Protein AF-A0A1D9Q973-F1 (afdb_monomer_lite)

Sequence (120 aa):
MVQRPKQALAMAYFFCQSTVDTINSAISVLFGLTYMLLDEQPFLIRYLQKEYEVPGKQLFKGINAWVALSDILKNILHDKSLKPIILIIDALDECEKNMVKLLRLIVSSLTDSSRQVACL

Secondary structure (DSSP, 8-state):
--PPP--SSEEEEEE--TT-TTTSSHHHHHHHHHHHHHHH-GGGHHHHHHHHTTTGGGGGSHHHHHHHHHHHHHHHHH-TTPPPEEEEEESGGG--SSHHHHHHHHHHH--STTEEEEE-

Radius of gyration: 14.16 Å; chains: 1; bounding box: 38×30×36 Å

pLDDT: mean 81.09, std 12.77, range [33.06, 95.38]

Organism: Sclerotinia sclerotiorum (strain ATCC 18683 / 1980 / Ss-1) (NCBI:txid665079)

Foldseek 3Di:
DDDDPPDQEAEQEDEQDLPDLVCLELLNLLVSSLVSQCVVPVVLCVLVCVLCVPCPPVCCDDPNSVVSSLSSSLVQLPDPPRGQYEYEYEPLVSRDDCSVVSVCSVVVSNPDPSYYYDYD

Structure (mmCIF, N/CA/C/O backbone):
data_AF-A0A1D9Q973-F1
#
_entry.id   AF-A0A1D9Q973-F1
#
loop_
_atom_site.group_PDB
_atom_site.id
_atom_site.type_symbol
_atom_site.label_atom_id
_atom_site.label_alt_id
_atom_site.label_comp_id
_atom_site.label_asym_id
_atom_site.label_entity_id
_atom_site.label_seq_id
_atom_site.pdbx_PDB_ins_code
_atom_site.Cartn_x
_atom_site.Cartn_y
_atom_site.Cartn_z
_atom_site.occupancy
_atom_site.B_iso_or_equiv
_atom_site.auth_seq_id
_atom_site.auth_comp_id
_atom_site.auth_asym_id
_atom_site.auth_atom_id
_atom_site.pdbx_PDB_model_num
ATOM 1 N N . MET A 1 1 ? -23.536 10.352 -9.863 1.00 33.06 1 MET A N 1
ATOM 2 C CA . MET A 1 1 ? -22.795 9.902 -8.665 1.00 33.06 1 MET A CA 1
ATOM 3 C C . MET A 1 1 ? -23.289 8.507 -8.328 1.00 33.06 1 MET A C 1
ATOM 5 O O . MET A 1 1 ? -24.412 8.370 -7.864 1.00 33.06 1 MET A O 1
ATOM 9 N N . VAL A 1 2 ? -22.528 7.473 -8.684 1.00 43.41 2 VAL A N 1
ATOM 10 C CA . VAL A 1 2 ? -22.895 6.086 -8.367 1.00 43.41 2 VAL A CA 1
ATOM 11 C C . VAL A 1 2 ? -22.612 5.879 -6.883 1.00 43.41 2 VAL A C 1
ATOM 13 O O . VAL A 1 2 ? -21.455 5.844 -6.475 1.00 43.41 2 VAL A O 1
ATOM 16 N N . GLN A 1 3 ? -23.658 5.815 -6.063 1.00 42.59 3 GLN A N 1
ATOM 17 C CA . GLN A 1 3 ? -23.520 5.389 -4.675 1.00 42.59 3 GLN A CA 1
ATOM 18 C C . GLN A 1 3 ? -23.306 3.875 -4.676 1.00 42.59 3 GLN A C 1
ATOM 20 O O . GLN A 1 3 ? -24.170 3.129 -5.140 1.00 42.59 3 GLN A O 1
ATOM 25 N N . ARG A 1 4 ? -22.141 3.421 -4.199 1.00 53.56 4 ARG A N 1
ATOM 26 C CA . ARG A 1 4 ? -21.883 1.989 -4.019 1.00 53.56 4 ARG A CA 1
ATOM 27 C C . ARG A 1 4 ? -22.777 1.476 -2.885 1.00 53.56 4 ARG A C 1
ATOM 29 O O . ARG A 1 4 ? -22.837 2.118 -1.831 1.00 53.56 4 ARG A O 1
ATOM 36 N N . PRO A 1 5 ? -23.489 0.354 -3.076 1.00 48.31 5 PRO A N 1
ATOM 37 C CA . PRO A 1 5 ? -24.230 -0.268 -1.993 1.00 48.31 5 PRO A CA 1
ATOM 38 C C . PRO A 1 5 ? -23.261 -0.598 -0.857 1.00 48.31 5 PRO A C 1
ATOM 40 O O . PRO A 1 5 ? -22.119 -0.993 -1.082 1.00 48.31 5 PRO A O 1
ATOM 43 N N . LYS A 1 6 ? -23.727 -0.410 0.375 1.00 48.66 6 LYS A N 1
ATO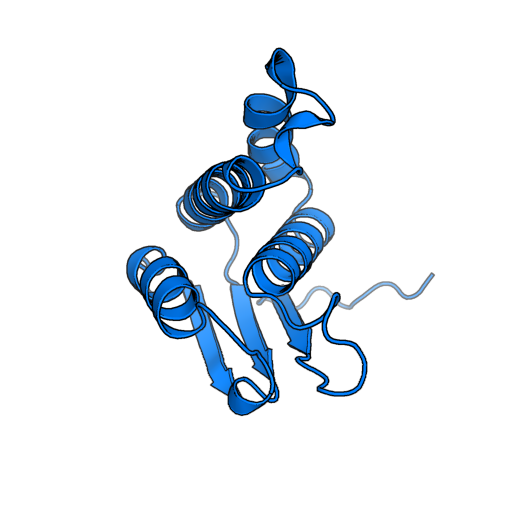M 44 C CA . LYS A 1 6 ? -22.965 -0.620 1.606 1.00 48.66 6 LYS A CA 1
ATOM 45 C C . LYS A 1 6 ? -22.718 -2.125 1.802 1.00 48.66 6 LYS A C 1
ATOM 47 O O . LYS A 1 6 ? -23.439 -2.776 2.550 1.00 48.66 6 LYS A O 1
ATOM 52 N N . GLN A 1 7 ? -21.763 -2.699 1.075 1.00 53.12 7 GLN A N 1
ATOM 53 C CA . GLN A 1 7 ? -21.339 -4.086 1.261 1.00 53.12 7 GLN A CA 1
ATOM 54 C C . GLN A 1 7 ? -20.383 -4.184 2.455 1.00 53.12 7 GLN A C 1
ATOM 56 O O . GLN A 1 7 ? -19.605 -3.275 2.732 1.00 53.12 7 GLN A O 1
ATOM 61 N N . ALA A 1 8 ? -20.480 -5.293 3.191 1.00 67.06 8 ALA A N 1
ATOM 62 C CA . ALA A 1 8 ? -19.781 -5.546 4.453 1.00 67.06 8 ALA A CA 1
ATOM 63 C C . ALA A 1 8 ? -18.248 -5.706 4.323 1.00 67.06 8 ALA A C 1
ATOM 65 O O . ALA A 1 8 ? -17.574 -5.919 5.328 1.00 67.06 8 ALA A O 1
ATOM 66 N N . LEU A 1 9 ? -17.707 -5.597 3.106 1.00 73.31 9 LEU A N 1
ATOM 67 C CA . LEU A 1 9 ? -16.306 -5.825 2.774 1.00 73.31 9 LEU A CA 1
ATOM 68 C C . LEU A 1 9 ? -15.863 -4.802 1.721 1.00 73.31 9 LEU A C 1
ATOM 70 O O . LEU A 1 9 ? -16.434 -4.757 0.632 1.00 73.31 9 LEU A O 1
ATOM 74 N N . ALA A 1 10 ? -14.880 -3.968 2.060 1.00 82.25 10 ALA A N 1
ATOM 75 C CA . ALA A 1 10 ? -14.300 -3.007 1.124 1.00 82.25 10 ALA A CA 1
ATOM 76 C C . ALA A 1 10 ? -13.271 -3.699 0.214 1.00 82.25 10 ALA A C 1
ATOM 78 O O . ALA A 1 10 ? -12.721 -4.745 0.567 1.00 82.25 10 ALA A O 1
ATOM 79 N N . MET A 1 11 ? -12.994 -3.119 -0.953 1.00 86.12 11 MET A N 1
ATOM 80 C CA . MET A 1 11 ? -12.003 -3.654 -1.890 1.00 86.12 11 MET A CA 1
ATOM 81 C C . MET A 1 11 ? -11.084 -2.546 -2.391 1.00 86.12 11 MET A C 1
ATOM 83 O O . MET A 1 11 ? -11.556 -1.507 -2.850 1.00 86.12 11 MET A O 1
ATOM 87 N N . ALA A 1 12 ? -9.779 -2.799 -2.354 1.00 88.31 12 ALA A N 1
ATOM 88 C CA . ALA A 1 12 ? -8.782 -1.984 -3.036 1.00 88.31 12 ALA A CA 1
ATOM 89 C C . ALA A 1 12 ? -8.098 -2.851 -4.090 1.00 88.31 12 ALA A C 1
ATOM 91 O O . ALA A 1 12 ? -7.572 -3.913 -3.768 1.00 88.31 12 ALA A O 1
ATOM 92 N N . TYR A 1 13 ? -8.128 -2.415 -5.345 1.00 87.94 13 TYR A N 1
ATOM 93 C CA . TYR A 1 13 ? -7.616 -3.190 -6.467 1.00 87.94 13 TYR A CA 1
ATOM 94 C C . TYR A 1 13 ? -6.603 -2.390 -7.284 1.00 87.94 13 TYR A C 1
ATOM 96 O O . TYR A 1 13 ? -6.684 -1.162 -7.361 1.00 87.94 13 TYR A O 1
ATOM 104 N N . PHE A 1 14 ? -5.661 -3.093 -7.904 1.00 87.00 14 PHE A N 1
ATOM 105 C CA . PHE A 1 14 ? -4.715 -2.535 -8.861 1.00 87.00 14 PHE A CA 1
ATOM 106 C C . PHE A 1 14 ? -4.505 -3.518 -10.016 1.00 87.00 14 PHE A C 1
ATOM 108 O O . PHE A 1 14 ? -4.350 -4.714 -9.781 1.00 87.00 14 PHE A O 1
ATOM 115 N N . PHE A 1 15 ? -4.484 -2.999 -11.243 1.00 84.75 15 PHE A N 1
ATOM 116 C CA . PHE A 1 15 ? -4.245 -3.772 -12.460 1.00 84.75 15 PHE A CA 1
ATOM 117 C C . PHE A 1 15 ? -2.854 -3.429 -12.990 1.00 84.75 15 PHE A C 1
ATOM 119 O O . PHE A 1 15 ? -2.608 -2.277 -13.359 1.00 84.75 15 PHE A O 1
ATOM 126 N N . CYS A 1 16 ? -1.944 -4.401 -13.001 1.00 79.88 16 CYS A N 1
ATOM 127 C CA . CYS A 1 16 ? -0.671 -4.261 -13.704 1.00 79.88 16 CYS A CA 1
ATOM 128 C C . CYS A 1 16 ? -0.940 -4.368 -15.218 1.00 79.88 16 CYS A C 1
ATOM 130 O O . CYS A 1 16 ? -1.740 -5.197 -15.638 1.00 79.88 16 CYS A O 1
ATOM 132 N N . GLN A 1 17 ? -0.358 -3.485 -16.036 1.00 72.75 17 GLN A N 1
ATOM 133 C CA . GLN A 1 17 ? -0.605 -3.451 -17.486 1.00 72.75 17 GLN A CA 1
ATOM 134 C C . GLN A 1 17 ? 0.670 -3.113 -18.251 1.00 72.75 17 GLN A C 1
ATOM 136 O O . GLN A 1 17 ? 0.991 -1.931 -18.394 1.00 72.75 17 GLN A O 1
ATOM 141 N N . SER A 1 18 ? 1.355 -4.101 -18.830 1.00 63.19 18 SER A N 1
ATOM 142 C CA . SER A 1 18 ? 2.701 -4.017 -19.441 1.00 63.19 18 SER A CA 1
ATOM 143 C C . SER A 1 18 ? 2.915 -2.913 -20.500 1.00 63.19 18 SER A C 1
ATOM 145 O O . SER A 1 18 ? 4.045 -2.658 -20.902 1.00 63.19 18 SER A O 1
ATOM 147 N N . THR A 1 19 ? 1.869 -2.230 -20.964 1.00 59.50 19 THR A N 1
ATOM 148 C CA . THR A 1 19 ? 1.952 -1.194 -22.008 1.00 59.50 19 THR A CA 1
ATOM 149 C C . THR A 1 19 ? 2.641 0.117 -21.601 1.00 59.50 19 THR A C 1
ATOM 151 O O . THR A 1 19 ? 2.993 0.896 -22.487 1.00 59.50 19 THR A O 1
ATOM 154 N N . VAL A 1 20 ? 2.835 0.397 -20.302 1.00 59.81 20 VAL A N 1
ATOM 155 C CA . VAL A 1 20 ? 3.459 1.652 -19.831 1.00 59.81 20 VAL A CA 1
ATOM 156 C C . VAL A 1 20 ? 4.388 1.414 -18.629 1.00 59.81 20 VAL A C 1
ATOM 158 O O . VAL A 1 20 ? 3.953 1.406 -17.478 1.00 59.81 20 VAL A O 1
ATOM 161 N N . ASP A 1 21 ? 5.693 1.302 -18.881 1.00 59.00 21 ASP A N 1
ATOM 162 C CA . ASP A 1 21 ? 6.735 0.975 -17.884 1.00 59.00 21 ASP A CA 1
ATOM 163 C C . ASP A 1 21 ? 6.763 1.889 -16.645 1.00 59.00 21 ASP A C 1
ATOM 165 O O . ASP A 1 21 ? 7.146 1.474 -15.551 1.00 59.00 21 ASP A O 1
ATOM 169 N N . THR A 1 22 ? 6.341 3.150 -16.777 1.00 58.06 22 THR A N 1
ATOM 170 C CA . THR A 1 22 ? 6.273 4.099 -15.650 1.00 58.06 22 THR A CA 1
ATOM 171 C C . THR A 1 22 ? 5.089 3.838 -14.714 1.00 58.06 22 THR A C 1
ATOM 173 O O . THR A 1 22 ? 5.118 4.262 -13.557 1.00 58.06 22 THR A O 1
ATOM 176 N N . ILE A 1 23 ? 4.064 3.124 -15.184 1.00 55.50 23 ILE A N 1
ATOM 177 C CA . ILE A 1 23 ? 2.851 2.776 -14.435 1.00 55.50 23 ILE A CA 1
ATOM 178 C C . ILE A 1 23 ? 2.984 1.384 -13.798 1.00 55.50 23 ILE A C 1
ATOM 180 O O . ILE A 1 23 ? 2.453 1.181 -12.712 1.00 55.50 23 ILE A O 1
ATOM 184 N N . ASN A 1 24 ? 3.786 0.476 -14.356 1.00 59.22 24 ASN A N 1
ATOM 185 C CA . ASN A 1 24 ? 3.960 -0.896 -13.839 1.00 59.22 24 ASN A CA 1
ATOM 186 C C . ASN A 1 24 ? 5.098 -1.043 -12.833 1.00 59.22 24 ASN A C 1
ATOM 188 O O . ASN A 1 24 ? 5.839 -2.025 -12.836 1.00 59.22 24 ASN A O 1
ATOM 192 N N . SER A 1 25 ? 5.275 -0.048 -11.969 1.00 74.44 25 SER A N 1
ATOM 193 C CA . SER A 1 25 ? 6.270 -0.133 -10.909 1.00 74.44 25 SER A CA 1
ATOM 194 C C . SER A 1 25 ? 5.619 -0.573 -9.605 1.00 74.44 25 SER A C 1
ATOM 196 O O . SER A 1 25 ? 4.478 -0.220 -9.303 1.00 74.44 25 SER A O 1
ATOM 198 N N . ALA A 1 26 ? 6.381 -1.258 -8.757 1.00 80.00 26 ALA A N 1
ATOM 199 C CA . ALA A 1 26 ? 5.931 -1.588 -7.410 1.00 80.00 26 ALA A CA 1
ATOM 200 C C . ALA A 1 26 ? 5.503 -0.337 -6.598 1.00 80.00 26 ALA A C 1
ATOM 202 O O . ALA A 1 26 ? 4.646 -0.431 -5.723 1.00 80.00 26 ALA A O 1
ATOM 203 N N . ILE A 1 27 ? 6.057 0.845 -6.910 1.00 84.25 27 ILE A N 1
ATOM 204 C CA . ILE A 1 27 ? 5.637 2.133 -6.328 1.00 84.25 27 ILE A CA 1
ATOM 205 C C . ILE A 1 27 ? 4.219 2.494 -6.778 1.00 84.25 27 ILE A C 1
ATOM 207 O O . ILE A 1 27 ? 3.414 2.920 -5.956 1.00 84.25 27 ILE A O 1
ATOM 211 N N . SER A 1 28 ? 3.904 2.304 -8.058 1.00 84.81 28 SER A N 1
ATOM 212 C CA . SER A 1 28 ? 2.583 2.580 -8.623 1.00 84.81 28 SER A CA 1
ATOM 213 C C . SER A 1 28 ? 1.509 1.687 -8.007 1.00 84.81 28 SER A C 1
ATOM 215 O O . SER A 1 28 ? 0.448 2.192 -7.644 1.00 84.81 28 SER A O 1
ATOM 217 N N . VAL A 1 29 ? 1.814 0.400 -7.791 1.00 86.94 29 VAL A N 1
ATOM 218 C CA . VAL A 1 29 ? 0.908 -0.523 -7.087 1.00 86.94 29 VAL A CA 1
ATOM 219 C C . VAL A 1 29 ? 0.635 -0.030 -5.664 1.00 86.94 29 VAL A C 1
ATOM 221 O O . VAL A 1 29 ? -0.521 0.080 -5.260 1.00 86.94 29 VAL A O 1
ATOM 224 N N . LEU A 1 30 ? 1.683 0.334 -4.909 1.00 88.94 30 LEU A N 1
ATOM 225 C CA . LEU A 1 30 ? 1.521 0.881 -3.556 1.00 88.94 30 LEU A CA 1
ATOM 226 C C . LEU A 1 30 ? 0.669 2.144 -3.548 1.00 88.94 30 LEU A C 1
ATOM 228 O O . LEU A 1 30 ? -0.208 2.290 -2.695 1.00 88.94 30 LEU A O 1
ATOM 232 N N . PHE A 1 31 ? 0.919 3.046 -4.492 1.00 88.94 31 PHE A N 1
ATOM 233 C CA . PHE A 1 31 ? 0.167 4.283 -4.618 1.00 88.94 31 PHE A CA 1
ATOM 234 C C . PHE A 1 31 ? -1.306 4.022 -4.912 1.00 88.94 31 PHE A C 1
ATOM 236 O O . PHE A 1 31 ? -2.163 4.585 -4.234 1.00 88.94 31 PHE A O 1
ATOM 243 N N . GLY A 1 32 ? -1.595 3.157 -5.885 1.00 89.88 32 GLY A N 1
ATOM 244 C CA . GLY A 1 32 ? -2.957 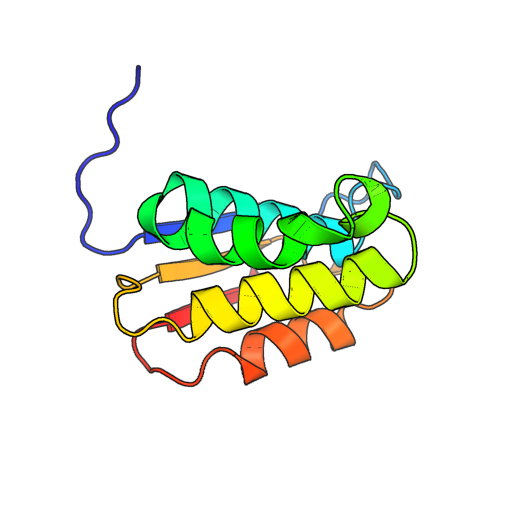2.818 -6.278 1.00 89.88 32 GLY A CA 1
ATOM 245 C C . GLY A 1 32 ? -3.730 2.155 -5.143 1.00 89.88 32 GLY A C 1
ATOM 246 O O . GLY A 1 32 ? -4.816 2.613 -4.798 1.00 89.88 32 GLY A O 1
ATOM 247 N N . LEU A 1 33 ? -3.140 1.154 -4.482 1.00 91.19 33 LEU A N 1
ATOM 248 C CA . LEU A 1 33 ? -3.767 0.501 -3.329 1.00 91.19 33 LEU A CA 1
ATOM 249 C C . LEU A 1 33 ? -3.992 1.479 -2.171 1.00 91.19 33 LEU A C 1
ATOM 251 O O . LEU A 1 33 ? -5.075 1.499 -1.588 1.00 91.19 33 LEU A O 1
ATOM 255 N N . THR A 1 34 ? -3.002 2.321 -1.859 1.00 92.19 34 THR A N 1
ATOM 256 C CA . THR A 1 34 ? -3.124 3.338 -0.801 1.00 92.19 34 THR A CA 1
ATOM 257 C C . THR A 1 34 ? -4.227 4.334 -1.130 1.00 92.19 34 THR A C 1
ATOM 259 O O . THR A 1 34 ? -5.061 4.625 -0.280 1.00 92.19 34 THR A O 1
ATOM 262 N N . TYR A 1 35 ? -4.270 4.837 -2.362 1.00 92.31 35 TYR A N 1
ATOM 263 C CA . TYR A 1 35 ? -5.307 5.761 -2.804 1.00 92.31 35 TYR A CA 1
ATOM 264 C C . TYR A 1 35 ? -6.706 5.149 -2.663 1.00 92.31 35 TYR A C 1
ATOM 266 O O . TYR A 1 35 ? -7.578 5.763 -2.054 1.00 92.31 35 TYR A O 1
ATOM 274 N N . MET A 1 36 ? -6.894 3.915 -3.138 1.00 91.50 36 MET A N 1
ATOM 275 C CA . MET A 1 36 ? -8.172 3.204 -3.036 1.00 91.50 36 MET A CA 1
ATOM 276 C C . MET A 1 36 ? -8.587 2.965 -1.577 1.00 91.50 36 MET A C 1
ATOM 278 O O . MET A 1 36 ? -9.751 3.140 -1.231 1.00 91.50 36 MET A O 1
ATOM 282 N N . LEU A 1 37 ? -7.638 2.626 -0.697 1.00 91.44 37 LEU A N 1
ATOM 283 C CA . LEU A 1 37 ? -7.886 2.494 0.744 1.00 91.44 37 LEU A CA 1
ATOM 284 C C . LEU A 1 37 ? -8.384 3.801 1.370 1.00 91.44 37 LEU A C 1
ATOM 286 O O . LEU A 1 37 ? -9.299 3.786 2.194 1.00 91.44 37 LEU A O 1
ATOM 290 N N . LEU A 1 38 ? -7.776 4.924 0.991 1.00 92.06 38 LEU A N 1
ATOM 291 C CA . LEU A 1 38 ? -8.157 6.242 1.489 1.00 92.06 38 LEU A CA 1
ATOM 292 C C . LEU A 1 38 ? -9.519 6.692 0.947 1.00 92.06 38 LEU A C 1
ATOM 294 O O . LEU A 1 38 ? -10.265 7.331 1.685 1.00 92.06 38 LEU A O 1
ATOM 298 N N . ASP A 1 39 ? -9.851 6.348 -0.297 1.00 91.50 39 ASP A N 1
ATOM 299 C CA . ASP A 1 39 ? -11.160 6.641 -0.895 1.00 91.50 39 ASP A CA 1
ATOM 300 C C . ASP A 1 39 ? -12.283 5.851 -0.199 1.00 91.50 39 ASP A C 1
ATOM 302 O O . ASP A 1 39 ? -13.303 6.416 0.199 1.00 91.50 39 ASP A O 1
ATOM 306 N N . GLU A 1 40 ? -12.058 4.558 0.057 1.00 88.94 40 GLU A N 1
ATOM 307 C CA . GLU A 1 40 ? -13.017 3.691 0.754 1.00 88.94 40 GLU A CA 1
ATOM 308 C C . GLU A 1 40 ? -13.163 4.038 2.248 1.00 88.94 40 GLU A C 1
ATOM 310 O O . GLU A 1 40 ? -14.242 3.899 2.836 1.00 88.94 40 GLU A O 1
ATOM 315 N N . GLN A 1 41 ? -12.082 4.479 2.901 1.00 91.12 41 GLN A N 1
ATOM 316 C CA . GLN A 1 41 ? -12.052 4.762 4.340 1.00 91.12 41 GLN A CA 1
ATOM 317 C C . GLN A 1 41 ? -11.305 6.080 4.654 1.00 91.12 41 GLN A C 1
ATOM 319 O O . GLN A 1 41 ? -10.192 6.062 5.187 1.00 91.12 41 GLN A O 1
ATOM 324 N N . PRO A 1 42 ? -11.941 7.253 4.431 1.00 92.94 42 PRO A N 1
ATOM 325 C CA . PRO A 1 42 ? -11.280 8.567 4.482 1.00 92.94 42 PRO A CA 1
ATOM 326 C C . PRO A 1 42 ? -10.615 8.945 5.809 1.00 92.94 42 PRO A C 1
ATOM 328 O O . PRO A 1 42 ? -9.683 9.746 5.828 1.00 92.94 42 PRO A O 1
ATOM 331 N N . PHE A 1 43 ? -11.045 8.368 6.936 1.00 93.56 43 PHE A N 1
ATOM 332 C CA . PHE A 1 43 ? -10.434 8.635 8.246 1.00 93.56 43 PHE A CA 1
ATOM 333 C C . PHE A 1 43 ? -8.960 8.191 8.324 1.00 93.56 43 PHE A C 1
ATOM 335 O O . PHE A 1 43 ? -8.212 8.666 9.181 1.00 93.56 43 PHE A O 1
ATOM 342 N N . LEU A 1 44 ? -8.530 7.309 7.418 1.00 94.88 44 LEU A N 1
ATOM 343 C CA . LEU A 1 44 ? -7.155 6.827 7.301 1.00 94.88 44 LEU A CA 1
ATOM 344 C C . LEU A 1 44 ? -6.203 7.874 6.699 1.00 94.88 44 LEU A C 1
ATOM 346 O O . LEU A 1 44 ? -4.987 7.712 6.798 1.00 94.88 44 LEU A O 1
ATOM 350 N N . ILE A 1 45 ? -6.713 8.979 6.134 1.00 95.19 45 ILE A N 1
ATOM 351 C CA . ILE A 1 45 ? -5.885 10.028 5.510 1.00 95.19 45 ILE A CA 1
ATOM 352 C C . ILE A 1 45 ? -4.857 10.633 6.474 1.00 95.19 45 ILE A C 1
ATOM 354 O O . ILE A 1 45 ? -3.811 11.118 6.046 1.00 95.19 45 ILE A O 1
ATOM 358 N N . ARG A 1 46 ? -5.103 10.530 7.785 1.00 95.38 46 ARG A N 1
ATOM 359 C CA . ARG A 1 46 ? -4.163 10.928 8.840 1.00 95.38 46 ARG A CA 1
ATOM 360 C C . ARG A 1 46 ? -2.780 10.279 8.701 1.00 95.38 46 ARG A C 1
ATOM 362 O O . ARG A 1 46 ? -1.785 10.914 9.032 1.00 95.38 46 ARG A O 1
ATOM 369 N N . TYR A 1 47 ? -2.703 9.044 8.194 1.00 94.88 47 TYR A N 1
ATOM 370 C CA . TYR A 1 47 ? -1.427 8.350 7.983 1.00 94.88 47 TYR A CA 1
ATOM 371 C C . TYR A 1 47 ? -0.625 8.979 6.847 1.00 94.88 47 TYR A C 1
ATOM 373 O O . TYR A 1 47 ? 0.574 9.192 6.983 1.00 94.88 47 TYR A O 1
ATOM 381 N N . LEU A 1 48 ? -1.304 9.342 5.758 1.00 92.94 48 LEU A N 1
ATOM 382 C CA . LEU A 1 48 ? -0.706 10.066 4.641 1.00 92.94 48 LEU A CA 1
ATOM 383 C C . LEU A 1 48 ? -0.260 11.471 5.068 1.00 92.94 48 LEU A C 1
ATOM 385 O O . LEU A 1 48 ? 0.852 11.883 4.757 1.00 92.94 48 LEU A O 1
ATOM 389 N N . GLN A 1 49 ? -1.114 12.198 5.792 1.00 92.88 49 GLN A N 1
ATOM 390 C CA . GLN A 1 49 ? -0.824 13.562 6.245 1.00 92.88 49 GLN A CA 1
ATOM 391 C C . GLN A 1 49 ? 0.407 13.621 7.150 1.00 92.88 49 GLN A C 1
ATOM 393 O O . GLN A 1 49 ? 1.255 14.487 6.952 1.00 92.88 49 GLN A O 1
ATOM 398 N N . LYS A 1 50 ? 0.528 12.675 8.088 1.00 92.25 50 LYS A N 1
ATOM 399 C CA . LYS A 1 50 ? 1.674 12.579 8.997 1.00 92.25 50 LYS A CA 1
ATOM 400 C C . LYS A 1 50 ? 2.998 12.434 8.241 1.00 92.25 50 LYS A C 1
ATOM 402 O O . LYS A 1 50 ? 3.953 13.139 8.537 1.00 92.25 50 LYS A O 1
ATOM 407 N N . GLU A 1 51 ? 3.049 11.544 7.253 1.00 89.44 51 GLU A N 1
ATOM 408 C CA . GLU A 1 51 ? 4.271 11.324 6.467 1.00 89.44 51 GLU A CA 1
ATOM 409 C C . GLU A 1 51 ? 4.541 12.472 5.476 1.00 89.44 51 GLU A C 1
ATOM 411 O O . GLU A 1 51 ? 5.683 12.718 5.095 1.00 89.44 51 GLU A O 1
ATOM 416 N N . TYR A 1 52 ? 3.505 13.213 5.069 1.00 90.31 52 TYR A N 1
ATOM 417 C CA . TYR A 1 52 ? 3.609 14.336 4.131 1.00 90.31 52 TYR A CA 1
ATOM 418 C C . TYR A 1 52 ? 4.015 15.667 4.784 1.00 90.31 52 TYR A C 1
ATOM 420 O O . TYR A 1 52 ? 4.512 16.548 4.082 1.00 90.31 52 TYR A O 1
ATOM 428 N N . GLU A 1 53 ? 3.836 15.824 6.098 1.00 89.00 53 GLU A N 1
ATOM 429 C CA . GLU A 1 53 ? 3.984 17.098 6.819 1.00 89.00 53 GLU A CA 1
ATOM 430 C C . GLU A 1 53 ? 5.349 17.774 6.609 1.00 89.00 53 GLU A C 1
ATOM 432 O O . GLU A 1 53 ? 5.410 18.958 6.279 1.00 89.00 53 GLU A O 1
ATOM 437 N N . VAL A 1 54 ? 6.444 17.020 6.746 1.00 86.38 54 VAL A N 1
ATOM 438 C CA . VAL A 1 54 ? 7.816 17.548 6.618 1.00 86.38 54 VAL A CA 1
ATOM 439 C C . VAL A 1 54 ? 8.331 17.501 5.171 1.00 86.38 54 VAL A C 1
ATOM 441 O O . VAL A 1 54 ? 8.828 18.516 4.680 1.00 86.38 54 VAL A O 1
ATOM 444 N N . PRO A 1 55 ? 8.242 16.370 4.442 1.00 85.00 55 PRO A N 1
ATOM 445 C CA . PRO A 1 55 ? 8.877 16.245 3.126 1.00 85.00 55 PRO A CA 1
ATOM 446 C C . PRO A 1 55 ? 8.034 16.849 1.991 1.00 85.00 55 PRO A C 1
ATOM 448 O O . PRO A 1 55 ? 8.547 17.108 0.895 1.00 85.00 55 PRO A O 1
ATOM 451 N N . GLY A 1 56 ? 6.731 17.046 2.215 1.00 88.19 56 GLY A N 1
ATOM 452 C CA . GLY A 1 56 ? 5.785 17.517 1.211 1.00 88.19 56 GLY A CA 1
ATOM 453 C C . GLY A 1 56 ? 5.851 16.698 -0.079 1.00 88.19 56 GLY A C 1
ATOM 454 O O . GLY A 1 56 ? 5.953 15.472 -0.075 1.00 88.19 56 GLY A O 1
ATOM 455 N N . LYS A 1 57 ? 5.868 17.381 -1.229 1.00 84.06 57 LYS A N 1
ATOM 456 C CA . LYS A 1 57 ? 5.921 16.730 -2.554 1.00 84.06 57 LYS A CA 1
ATOM 457 C C . LYS A 1 57 ? 7.171 15.870 -2.781 1.00 84.06 57 LYS A C 1
ATOM 459 O O . LYS A 1 57 ? 7.172 15.054 -3.699 1.00 84.06 57 LYS A O 1
ATOM 464 N N . GLN A 1 58 ? 8.239 16.061 -2.004 1.00 84.50 58 GLN A N 1
ATOM 465 C CA . GLN A 1 58 ? 9.458 15.252 -2.124 1.00 84.50 58 GLN A CA 1
ATOM 466 C C . GLN A 1 58 ? 9.252 13.832 -1.583 1.00 84.50 58 GLN A C 1
ATOM 468 O O . GLN A 1 58 ? 10.018 12.942 -1.947 1.00 84.50 58 GLN A O 1
ATOM 473 N N . LEU A 1 59 ? 8.204 13.610 -0.775 1.00 83.88 59 LEU A N 1
ATOM 474 C CA . LEU A 1 59 ? 7.854 12.302 -0.224 1.00 83.88 59 LEU A CA 1
ATOM 475 C C . LEU A 1 59 ? 7.697 11.242 -1.319 1.00 83.88 59 LEU A C 1
ATOM 477 O O . LEU A 1 59 ? 8.102 10.101 -1.147 1.00 83.88 59 LEU A O 1
ATOM 481 N N . PHE A 1 60 ? 7.159 11.642 -2.470 1.00 80.62 60 PHE A N 1
ATOM 482 C CA . PHE A 1 60 ? 6.807 10.744 -3.568 1.00 80.62 60 PHE A CA 1
ATOM 483 C C . PHE A 1 60 ? 7.834 10.724 -4.700 1.00 80.62 60 PHE A C 1
ATOM 485 O O . PHE A 1 60 ? 7.504 10.353 -5.825 1.00 80.62 60 PHE A O 1
ATOM 492 N N . LYS A 1 61 ? 9.083 11.123 -4.431 1.00 81.31 61 LYS A N 1
ATOM 493 C CA . LYS A 1 61 ? 10.147 11.133 -5.442 1.00 81.31 61 LYS A CA 1
ATOM 494 C C . LYS A 1 61 ? 11.274 10.159 -5.114 1.00 81.31 61 LYS A C 1
ATOM 496 O O . LYS A 1 61 ? 11.787 10.121 -3.997 1.00 81.31 61 LYS A O 1
ATOM 501 N N . GLY A 1 62 ? 11.716 9.431 -6.139 1.00 76.94 62 GLY A N 1
ATOM 502 C CA . GLY A 1 62 ? 12.903 8.577 -6.085 1.00 76.94 62 GLY A CA 1
ATOM 503 C C . GLY A 1 62 ? 12.808 7.465 -5.037 1.00 76.94 62 GLY A C 1
ATOM 504 O O . GLY A 1 62 ? 11.748 6.892 -4.809 1.00 76.94 62 GLY A O 1
ATOM 505 N N . ILE A 1 63 ? 13.936 7.162 -4.390 1.00 73.12 63 ILE A N 1
ATOM 506 C CA . ILE A 1 63 ? 14.062 6.070 -3.406 1.00 73.12 63 ILE A CA 1
ATOM 507 C C . ILE A 1 63 ? 13.158 6.298 -2.181 1.00 73.12 63 ILE A C 1
ATOM 509 O O . ILE A 1 63 ? 12.627 5.339 -1.618 1.00 73.12 63 ILE A O 1
ATOM 513 N N . ASN A 1 64 ? 12.930 7.561 -1.813 1.00 79.44 64 ASN A N 1
ATOM 514 C CA . ASN A 1 64 ? 12.105 7.932 -0.662 1.00 79.44 64 ASN A CA 1
ATOM 515 C C . ASN A 1 64 ? 10.630 7.564 -0.863 1.00 79.44 64 ASN A C 1
ATOM 517 O O . ASN A 1 64 ? 9.962 7.213 0.106 1.00 79.44 64 ASN A O 1
ATOM 521 N N . ALA A 1 65 ? 10.154 7.555 -2.115 1.00 86.06 65 ALA A N 1
ATOM 522 C CA . ALA A 1 65 ? 8.776 7.199 -2.446 1.00 86.06 65 ALA A CA 1
ATOM 523 C C . ALA A 1 65 ? 8.426 5.783 -1.992 1.00 86.06 65 ALA A C 1
ATOM 525 O O . ALA A 1 6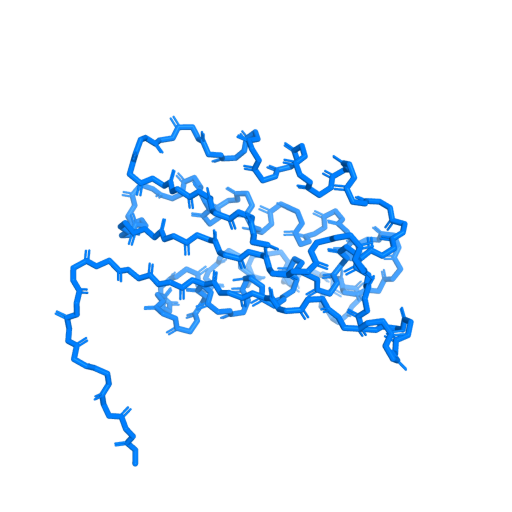5 ? 7.371 5.567 -1.401 1.00 86.06 65 ALA A O 1
ATOM 526 N N . TRP A 1 66 ? 9.330 4.823 -2.220 1.00 86.81 66 TRP A N 1
ATOM 527 C CA . TRP A 1 66 ? 9.110 3.447 -1.786 1.00 86.81 66 TRP A CA 1
ATOM 528 C C . TRP A 1 66 ? 8.943 3.363 -0.271 1.00 86.81 66 TRP A C 1
ATOM 530 O O . TRP A 1 66 ? 7.997 2.741 0.202 1.00 86.81 66 TRP A O 1
ATOM 540 N N . VAL A 1 67 ? 9.875 3.957 0.481 1.00 87.94 67 VAL A N 1
ATOM 541 C CA . VAL A 1 67 ? 9.894 3.872 1.948 1.00 87.94 67 VAL A CA 1
ATOM 542 C C . VAL A 1 67 ? 8.635 4.513 2.520 1.00 87.94 67 VAL A C 1
ATOM 544 O O . VAL A 1 67 ? 7.883 3.844 3.221 1.00 87.94 67 VAL A O 1
ATOM 547 N N . ALA A 1 68 ? 8.342 5.748 2.112 1.00 90.25 68 ALA A N 1
ATOM 548 C CA . ALA A 1 68 ? 7.177 6.480 2.581 1.00 90.25 68 ALA A CA 1
ATOM 549 C C . ALA A 1 68 ? 5.861 5.746 2.295 1.00 90.25 68 ALA A C 1
ATOM 551 O O . ALA A 1 68 ? 5.051 5.551 3.194 1.00 90.25 68 ALA A O 1
ATOM 552 N N . LEU A 1 69 ? 5.644 5.289 1.057 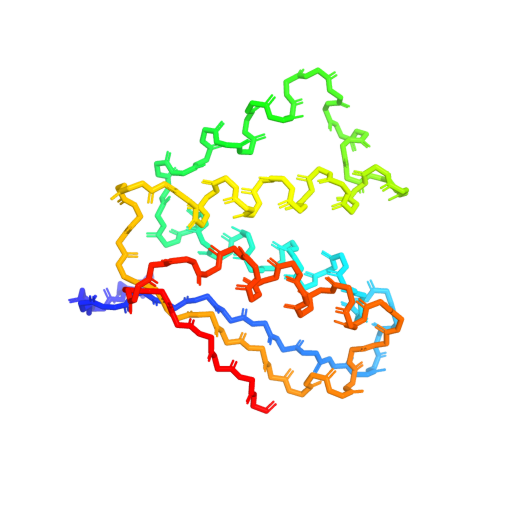1.00 91.12 69 LEU A N 1
ATOM 553 C CA . LEU A 1 69 ? 4.415 4.570 0.705 1.00 91.12 69 LEU A CA 1
ATOM 554 C C . LEU A 1 69 ? 4.310 3.222 1.414 1.00 91.12 69 LEU A C 1
ATOM 556 O O . LEU A 1 69 ? 3.210 2.819 1.786 1.00 91.12 69 LEU A O 1
ATOM 560 N N . SER A 1 70 ? 5.440 2.539 1.620 1.00 90.88 70 SER A N 1
ATOM 561 C CA . SER A 1 70 ? 5.468 1.289 2.379 1.00 90.88 70 SER A CA 1
ATOM 562 C C . SER A 1 70 ? 5.012 1.515 3.815 1.00 90.88 70 SER A C 1
ATOM 564 O O . SER A 1 70 ? 4.182 0.758 4.314 1.00 90.88 70 SER A O 1
ATOM 566 N N . ASP A 1 71 ? 5.514 2.568 4.460 1.00 91.75 71 ASP A N 1
ATOM 567 C CA . ASP A 1 71 ? 5.170 2.902 5.840 1.00 91.75 71 ASP A CA 1
ATOM 568 C C . ASP A 1 71 ? 3.720 3.382 5.959 1.00 91.75 71 ASP A C 1
ATOM 570 O O . ASP A 1 71 ? 3.004 2.940 6.859 1.00 91.75 71 ASP A O 1
ATOM 574 N N . ILE A 1 72 ? 3.238 4.205 5.020 1.00 93.25 72 ILE A N 1
ATOM 575 C CA . ILE A 1 72 ? 1.831 4.632 4.966 1.00 93.25 72 ILE A CA 1
ATOM 576 C C . ILE A 1 72 ? 0.914 3.416 4.829 1.00 93.25 72 ILE A C 1
ATOM 578 O O . ILE A 1 72 ? 0.017 3.237 5.655 1.00 93.25 72 ILE A O 1
ATOM 582 N N . LEU A 1 73 ? 1.144 2.569 3.819 1.00 92.69 73 LEU A N 1
ATOM 583 C CA . LEU A 1 73 ? 0.312 1.394 3.576 1.00 92.69 73 LEU A CA 1
ATOM 584 C C . LEU A 1 73 ? 0.344 0.454 4.781 1.00 92.69 73 LEU A C 1
ATOM 586 O O . LEU A 1 73 ? -0.703 0.004 5.237 1.00 92.69 73 LEU A O 1
ATOM 590 N N . LYS A 1 74 ? 1.529 0.196 5.341 1.00 92.62 74 LYS A N 1
ATOM 591 C CA . LYS A 1 74 ? 1.684 -0.647 6.527 1.00 92.62 74 LYS A CA 1
ATOM 592 C C . LYS A 1 74 ? 0.929 -0.076 7.724 1.00 92.62 74 LYS A C 1
ATOM 594 O O . LYS A 1 74 ? 0.265 -0.834 8.422 1.00 92.62 74 LYS A O 1
ATOM 599 N N . ASN A 1 75 ? 1.006 1.227 7.974 1.00 93.44 75 ASN A N 1
ATOM 600 C CA . ASN A 1 75 ? 0.304 1.855 9.091 1.00 93.44 75 ASN A CA 1
ATOM 601 C C . ASN A 1 75 ? -1.218 1.811 8.907 1.00 93.44 75 ASN A C 1
ATOM 603 O O . ASN A 1 75 ? -1.929 1.507 9.863 1.00 93.44 75 ASN A O 1
ATOM 607 N N . ILE A 1 76 ? -1.705 2.028 7.681 1.00 92.62 76 ILE A N 1
ATOM 608 C CA . ILE A 1 76 ? -3.119 1.847 7.329 1.00 92.62 76 ILE A CA 1
ATOM 609 C C . ILE A 1 76 ? -3.547 0.403 7.595 1.00 92.6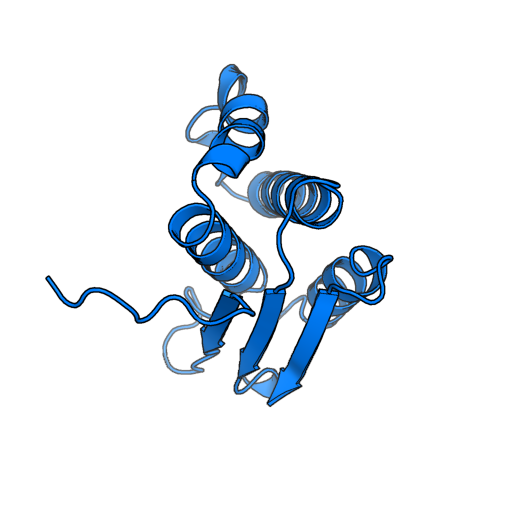2 76 ILE A C 1
ATOM 611 O O . ILE A 1 76 ? -4.515 0.163 8.313 1.00 92.62 76 ILE A O 1
ATOM 615 N N . LEU A 1 77 ? -2.792 -0.558 7.062 1.00 90.50 77 LEU A N 1
ATOM 616 C CA . LEU A 1 77 ? -3.062 -1.980 7.219 1.00 90.50 77 LEU A CA 1
ATOM 617 C C . LEU A 1 77 ? -2.875 -2.477 8.646 1.00 90.50 77 LEU A C 1
ATOM 619 O O . LEU A 1 77 ? -3.246 -3.607 8.881 1.00 90.50 77 LEU A O 1
ATOM 623 N N . HIS A 1 78 ? -2.338 -1.703 9.590 1.00 90.69 78 HIS A N 1
ATOM 624 C CA . HIS A 1 78 ? -2.297 -2.064 11.013 1.00 90.69 78 HIS A CA 1
ATOM 625 C C . HIS A 1 78 ? -3.316 -1.290 11.860 1.00 90.69 78 HIS A C 1
ATOM 627 O O . HIS A 1 78 ? -3.448 -1.578 13.054 1.00 90.69 78 HIS A O 1
ATOM 633 N N . ASP A 1 79 ? -4.062 -0.345 11.280 1.00 91.31 79 ASP A N 1
ATOM 634 C CA . ASP A 1 79 ? -5.105 0.383 11.997 1.00 91.31 79 ASP A CA 1
ATOM 635 C C . ASP A 1 79 ? -6.197 -0.598 12.459 1.00 91.31 79 ASP A C 1
ATOM 637 O O . ASP A 1 79 ? -6.775 -1.346 11.668 1.00 91.31 79 ASP A O 1
ATOM 641 N N . LYS A 1 80 ? -6.473 -0.613 13.766 1.00 89.25 80 LYS A N 1
ATOM 642 C CA . LYS A 1 80 ? -7.501 -1.472 14.378 1.00 89.25 80 LYS A CA 1
ATOM 643 C C . LYS A 1 80 ? -8.919 -1.061 13.982 1.00 89.25 80 LYS A C 1
ATOM 645 O O . LYS A 1 80 ? -9.836 -1.867 14.076 1.00 89.25 80 LYS A O 1
ATOM 650 N N . SER A 1 81 ? -9.095 0.189 13.565 1.00 89.56 81 SER A N 1
ATOM 651 C CA . SER A 1 81 ? -10.356 0.729 13.067 1.00 89.56 81 SER A CA 1
ATOM 652 C C . SER A 1 81 ? -10.548 0.475 11.571 1.00 89.56 81 SER A C 1
ATOM 654 O O . SER A 1 81 ? -11.614 0.805 11.047 1.00 89.56 81 SER A O 1
ATOM 656 N N . LEU A 1 82 ? -9.545 -0.088 10.879 1.00 88.81 82 LEU A N 1
ATOM 657 C CA . LEU A 1 82 ? -9.672 -0.488 9.481 1.00 88.81 82 LEU A CA 1
ATOM 658 C C . LEU A 1 82 ? -10.766 -1.550 9.366 1.00 88.81 82 LEU A C 1
ATOM 660 O O . LEU A 1 82 ? -10.651 -2.646 9.917 1.00 88.81 82 LEU A O 1
ATOM 664 N N . LYS A 1 83 ? -11.826 -1.230 8.627 1.00 88.81 83 LYS A N 1
ATOM 665 C CA . LYS A 1 83 ? -12.876 -2.205 8.323 1.00 88.81 83 LYS A CA 1
ATOM 666 C C . LYS A 1 83 ? -12.332 -3.301 7.405 1.00 88.81 83 LYS A C 1
ATOM 668 O O . LYS A 1 83 ? -11.416 -3.008 6.631 1.00 88.81 83 LYS A O 1
ATOM 673 N N . PRO A 1 84 ? -12.915 -4.515 7.445 1.00 87.44 84 PRO A N 1
ATOM 674 C CA . PRO A 1 84 ? -12.504 -5.622 6.591 1.00 87.44 84 PRO A CA 1
ATOM 675 C C . PRO A 1 84 ? -12.325 -5.191 5.135 1.00 87.44 84 PRO A C 1
ATOM 677 O O . PRO A 1 84 ? -13.191 -4.514 4.565 1.00 87.44 84 PRO A O 1
ATOM 680 N N . ILE A 1 85 ? -11.194 -5.583 4.552 1.00 87.12 85 ILE A N 1
ATOM 681 C CA . ILE A 1 85 ? -10.821 -5.220 3.189 1.00 87.12 85 ILE A CA 1
ATOM 682 C C . ILE A 1 85 ? -10.116 -6.372 2.481 1.00 87.12 85 ILE A C 1
ATOM 684 O O . ILE A 1 85 ? -9.319 -7.099 3.084 1.00 87.12 85 ILE A O 1
ATOM 688 N N . ILE A 1 86 ? -10.407 -6.507 1.189 1.00 88.25 86 ILE A N 1
ATOM 689 C CA . ILE A 1 86 ? -9.638 -7.332 0.261 1.00 88.25 86 ILE A CA 1
ATOM 690 C C . ILE A 1 86 ? -8.744 -6.416 -0.574 1.00 88.25 86 ILE A C 1
ATOM 692 O O . ILE A 1 86 ? -9.221 -5.453 -1.180 1.00 88.25 86 ILE A O 1
ATOM 696 N N . LEU A 1 87 ? -7.454 -6.736 -0.620 1.00 89.50 87 LEU A N 1
ATOM 697 C CA . LEU A 1 87 ? -6.530 -6.171 -1.595 1.00 89.50 87 LEU A CA 1
ATOM 698 C C . LEU A 1 87 ? -6.450 -7.112 -2.802 1.00 89.50 87 LEU A C 1
ATOM 700 O O . LEU A 1 87 ? -6.182 -8.301 -2.630 1.00 89.50 87 LEU A O 1
ATOM 704 N N . ILE A 1 88 ? -6.675 -6.588 -4.003 1.00 88.81 88 ILE A N 1
ATOM 705 C CA . ILE A 1 88 ? -6.616 -7.347 -5.256 1.00 88.81 88 ILE A CA 1
ATOM 706 C C . ILE A 1 88 ? -5.493 -6.779 -6.121 1.00 88.81 88 ILE A C 1
ATOM 708 O O . ILE A 1 88 ? -5.455 -5.576 -6.375 1.00 88.81 88 ILE A O 1
ATOM 712 N N . ILE A 1 89 ? -4.576 -7.631 -6.568 1.00 87.94 89 ILE A N 1
ATOM 713 C CA . ILE A 1 89 ? -3.558 -7.256 -7.555 1.00 87.94 89 ILE A CA 1
ATOM 714 C C . ILE A 1 89 ? -3.686 -8.219 -8.726 1.00 87.94 89 ILE A C 1
ATOM 716 O O . ILE A 1 89 ? -3.483 -9.417 -8.548 1.00 87.94 89 ILE A O 1
ATOM 720 N N . ASP A 1 90 ? -4.060 -7.690 -9.881 1.00 84.88 90 ASP A N 1
ATOM 721 C CA . ASP A 1 90 ? -4.311 -8.455 -11.103 1.00 84.88 90 ASP A CA 1
ATOM 722 C C . ASP A 1 90 ? -3.138 -8.322 -12.079 1.00 84.88 90 ASP A C 1
ATOM 724 O O . ASP A 1 90 ? -2.490 -7.262 -12.117 1.00 84.88 90 ASP A O 1
ATOM 728 N N . ALA A 1 91 ? -2.878 -9.395 -12.835 1.00 83.19 91 ALA A N 1
ATOM 729 C CA . ALA A 1 91 ? -1.785 -9.501 -13.805 1.00 83.19 91 ALA A CA 1
ATOM 730 C C . ALA A 1 91 ? -0.423 -9.201 -13.163 1.00 83.19 91 ALA A C 1
ATOM 732 O O . ALA A 1 91 ? 0.416 -8.471 -13.693 1.00 83.19 91 ALA A O 1
ATOM 733 N N . LEU A 1 92 ? -0.219 -9.720 -11.947 1.00 78.81 92 LEU A N 1
ATOM 734 C CA . LEU A 1 92 ? 0.950 -9.409 -11.126 1.00 78.81 92 L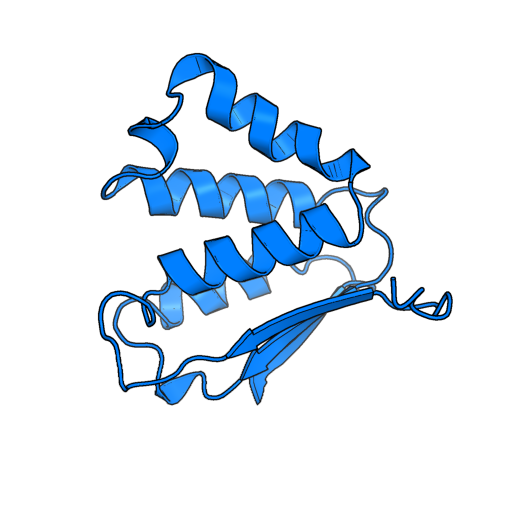EU A CA 1
ATOM 735 C C . LEU A 1 92 ? 2.276 -9.692 -11.854 1.00 78.81 92 LEU A C 1
ATOM 737 O O . LEU A 1 92 ? 3.256 -8.994 -11.604 1.00 78.81 92 LEU A O 1
ATOM 741 N N . ASP A 1 93 ? 2.309 -10.680 -12.747 1.00 75.62 93 ASP A N 1
ATOM 742 C CA . ASP A 1 93 ? 3.445 -11.029 -13.603 1.00 75.62 93 ASP A CA 1
ATOM 743 C C . ASP A 1 93 ? 3.838 -9.928 -14.604 1.00 75.62 93 ASP A C 1
ATOM 745 O O . ASP A 1 93 ? 5.008 -9.851 -14.982 1.00 75.62 93 ASP A O 1
ATOM 749 N N . GLU A 1 94 ? 2.919 -9.023 -14.948 1.00 77.81 94 GLU A N 1
ATOM 750 C CA . GLU A 1 94 ? 3.185 -7.825 -15.758 1.00 77.81 94 GLU A CA 1
ATOM 751 C C . GLU A 1 94 ? 3.779 -6.656 -14.947 1.00 77.81 94 GLU A C 1
ATOM 753 O O . GLU A 1 94 ? 4.242 -5.664 -15.517 1.00 77.81 94 GLU A O 1
ATOM 758 N N . CYS A 1 95 ? 3.794 -6.738 -13.610 1.00 73.25 95 CYS A N 1
ATOM 759 C CA . CYS A 1 95 ? 4.468 -5.752 -12.769 1.00 73.25 95 CYS A CA 1
ATOM 760 C C . CYS A 1 95 ? 5.970 -6.064 -12.672 1.00 73.25 95 CYS A C 1
ATOM 762 O O . CYS A 1 95 ? 6.412 -6.946 -11.930 1.00 73.25 95 CYS A O 1
ATOM 764 N N . GLU A 1 96 ? 6.779 -5.299 -13.407 1.00 70.00 96 GLU A N 1
ATOM 765 C CA . GLU A 1 96 ? 8.236 -5.425 -13.413 1.00 70.00 96 GLU A CA 1
ATOM 766 C C . GLU A 1 96 ? 8.894 -5.092 -12.042 1.00 70.00 96 GLU A C 1
ATOM 768 O O . GLU A 1 96 ? 8.245 -4.842 -11.028 1.00 70.00 96 GLU A O 1
ATOM 773 N N . LYS A 1 97 ? 10.237 -5.130 -11.999 1.00 68.31 97 LYS A N 1
ATOM 774 C CA . LYS A 1 97 ? 11.178 -4.790 -10.902 1.00 68.31 97 LYS A CA 1
ATOM 775 C C . LYS A 1 97 ? 10.575 -4.485 -9.512 1.00 68.31 97 LYS A C 1
ATOM 777 O O . LYS A 1 97 ? 9.929 -3.468 -9.278 1.00 68.31 97 LYS A O 1
ATOM 782 N N . ASN A 1 98 ? 11.021 -5.267 -8.520 1.00 70.00 98 ASN A N 1
ATOM 783 C CA . ASN A 1 98 ? 10.678 -5.191 -7.085 1.00 70.00 98 ASN A CA 1
ATOM 784 C C . ASN A 1 98 ? 9.345 -5.842 -6.664 1.00 70.00 98 ASN A C 1
ATOM 786 O O . ASN A 1 98 ? 8.950 -5.692 -5.508 1.00 70.00 98 ASN A O 1
ATOM 790 N N . MET A 1 99 ? 8.711 -6.647 -7.521 1.00 78.06 99 MET A N 1
ATOM 791 C CA . MET A 1 99 ? 7.511 -7.434 -7.187 1.00 78.06 99 MET A CA 1
ATOM 792 C C . MET A 1 99 ? 7.667 -8.280 -5.907 1.00 78.06 99 MET A C 1
ATOM 794 O O . MET A 1 99 ? 6.826 -8.232 -5.013 1.00 78.06 99 MET A O 1
ATOM 798 N N . VAL A 1 100 ? 8.790 -8.991 -5.744 1.00 81.56 100 VAL A N 1
ATOM 799 C CA . VAL A 1 100 ? 9.059 -9.785 -4.526 1.00 81.56 100 VAL A CA 1
ATOM 800 C C . VAL A 1 100 ? 9.067 -8.905 -3.272 1.00 81.56 100 VAL A C 1
ATOM 802 O O . VAL A 1 100 ? 8.598 -9.311 -2.209 1.00 81.56 100 VAL A O 1
ATOM 805 N N . LYS A 1 101 ? 9.592 -7.681 -3.387 1.00 83.62 101 LYS A N 1
ATOM 806 C CA . LYS A 1 101 ? 9.644 -6.714 -2.285 1.00 83.62 101 LYS A CA 1
ATOM 807 C C . LYS A 1 101 ? 8.241 -6.223 -1.920 1.00 83.62 101 LYS A C 1
ATOM 809 O O . LYS A 1 101 ? 7.936 -6.112 -0.735 1.00 83.62 101 LYS A O 1
ATOM 814 N N . LEU A 1 102 ? 7.396 -5.983 -2.923 1.00 84.25 102 LEU A N 1
ATOM 815 C CA . LEU A 1 102 ? 5.992 -5.606 -2.763 1.00 84.25 102 LEU A CA 1
ATOM 816 C C . LEU A 1 102 ? 5.185 -6.704 -2.074 1.00 84.25 102 LEU A C 1
ATOM 818 O O . LEU A 1 102 ? 4.556 -6.444 -1.053 1.00 84.25 102 LEU A O 1
ATOM 822 N N . LEU A 1 103 ? 5.258 -7.937 -2.574 1.00 84.12 103 LEU A N 1
ATOM 823 C CA . LEU A 1 103 ? 4.534 -9.058 -1.979 1.00 84.12 103 LEU A CA 1
ATOM 824 C C . LEU A 1 103 ? 4.954 -9.292 -0.530 1.00 84.12 103 LEU A C 1
ATOM 826 O O . LEU A 1 103 ? 4.100 -9.449 0.338 1.00 84.12 103 LEU A O 1
ATOM 830 N N . ARG A 1 104 ? 6.261 -9.248 -0.238 1.00 87.19 104 ARG A N 1
ATOM 831 C CA . ARG A 1 104 ? 6.756 -9.367 1.142 1.00 87.19 104 ARG A CA 1
ATOM 832 C C . ARG A 1 104 ? 6.198 -8.274 2.046 1.00 87.19 104 ARG A C 1
ATOM 834 O O . ARG A 1 104 ? 5.789 -8.568 3.166 1.00 87.19 104 ARG A O 1
ATOM 841 N N . LEU A 1 105 ? 6.176 -7.028 1.580 1.00 87.94 105 LEU A N 1
ATOM 842 C CA . LEU A 1 105 ? 5.608 -5.915 2.337 1.00 87.94 105 LEU A CA 1
ATOM 843 C C . LEU A 1 105 ? 4.120 -6.139 2.627 1.00 87.94 105 LEU A C 1
ATOM 845 O O . LEU A 1 105 ? 3.701 -5.983 3.772 1.00 87.94 105 LEU A O 1
ATOM 849 N N . ILE A 1 106 ? 3.339 -6.528 1.618 1.00 86.38 106 ILE A N 1
ATOM 850 C CA . ILE A 1 106 ? 1.897 -6.718 1.776 1.00 86.38 106 ILE A CA 1
ATOM 851 C C . ILE A 1 106 ? 1.623 -7.898 2.709 1.00 86.38 106 ILE A C 1
ATOM 853 O O . ILE A 1 106 ? 0.969 -7.717 3.730 1.00 86.38 106 ILE A O 1
ATOM 857 N N . VAL A 1 107 ? 2.196 -9.072 2.435 1.00 86.25 107 VAL A N 1
ATOM 858 C CA . VAL A 1 107 ? 2.002 -10.276 3.260 1.00 86.25 107 VAL A CA 1
ATOM 859 C C . VAL A 1 107 ? 2.446 -10.041 4.706 1.00 86.25 107 VAL A C 1
ATOM 861 O O . VAL A 1 107 ? 1.730 -10.414 5.627 1.00 86.25 107 VAL A O 1
ATOM 864 N N . SER A 1 108 ? 3.575 -9.359 4.934 1.00 85.56 108 SER A N 1
ATOM 865 C CA . SER A 1 108 ? 4.024 -9.036 6.301 1.00 85.56 108 SER A CA 1
ATOM 866 C C . SER A 1 108 ? 3.154 -8.000 7.020 1.00 85.56 108 SER A C 1
ATOM 868 O O . SER A 1 108 ? 3.231 -7.891 8.242 1.00 85.56 108 SER A O 1
ATOM 870 N N . SER A 1 109 ? 2.332 -7.247 6.287 1.00 82.56 109 SER A N 1
ATOM 871 C CA . SER A 1 109 ? 1.396 -6.269 6.853 1.00 82.56 109 SER A CA 1
ATOM 872 C C . SER A 1 109 ? 0.012 -6.867 7.130 1.00 82.56 109 SER A C 1
ATOM 874 O O . SER A 1 109 ? -0.772 -6.289 7.882 1.00 82.56 109 SER A O 1
ATOM 876 N N . LEU A 1 110 ? -0.291 -8.043 6.573 1.00 78.81 110 LEU A N 1
ATOM 877 C CA . LEU A 1 110 ? -1.529 -8.786 6.804 1.00 78.81 110 LEU A CA 1
ATOM 878 C C . LEU A 1 110 ? -1.370 -9.697 8.025 1.00 78.81 110 LEU A C 1
ATOM 880 O O . LEU A 1 110 ? -1.211 -10.908 7.921 1.00 78.81 110 LEU A O 1
ATOM 884 N N . THR A 1 111 ? -1.373 -9.086 9.206 1.00 70.75 111 THR A N 1
ATOM 885 C CA . THR A 1 111 ? -1.266 -9.799 10.493 1.00 70.75 111 THR A CA 1
ATOM 886 C C . THR A 1 111 ? -2.622 -10.126 11.126 1.00 70.75 111 THR A C 1
ATOM 888 O O . THR A 1 111 ? -2.677 -10.820 12.136 1.00 70.75 111 THR A O 1
ATOM 891 N N . ASP A 1 112 ? -3.716 -9.647 10.530 1.00 71.00 112 ASP A N 1
ATOM 892 C CA . ASP A 1 112 ? -5.088 -9.795 11.019 1.00 71.00 112 ASP A CA 1
ATOM 893 C C . ASP A 1 112 ? -5.909 -10.607 10.010 1.00 71.00 112 ASP A C 1
ATOM 895 O O . ASP A 1 112 ? -5.888 -10.308 8.815 1.00 71.00 112 ASP A O 1
ATOM 899 N N . SER A 1 113 ? -6.642 -11.617 10.485 1.00 66.94 113 SER A N 1
ATOM 900 C CA . SER A 1 113 ? -7.457 -12.513 9.650 1.00 66.94 113 SER A CA 1
ATOM 901 C C . SER A 1 113 ? -8.599 -11.801 8.918 1.00 66.94 113 SER A C 1
ATOM 903 O O . SER A 1 113 ? -9.148 -12.342 7.959 1.00 66.94 113 SER A O 1
ATOM 905 N N . SER A 1 114 ? -8.935 -10.574 9.324 1.00 69.56 114 SER A N 1
ATOM 906 C CA . SER A 1 114 ? -9.937 -9.727 8.663 1.00 69.56 114 SER A CA 1
ATOM 907 C C . SER A 1 114 ? -9.418 -9.054 7.384 1.00 69.56 114 SER A C 1
ATOM 909 O O . SER A 1 114 ? -10.178 -8.358 6.703 1.00 69.56 114 SER A O 1
ATOM 911 N N . ARG A 1 115 ? -8.127 -9.217 7.065 1.00 76.19 115 ARG A N 1
ATOM 912 C CA . ARG A 1 115 ? -7.452 -8.593 5.923 1.00 76.19 115 ARG A CA 1
ATOM 913 C C . ARG A 1 115 ? -6.974 -9.683 4.976 1.00 76.19 115 ARG A C 1
ATOM 915 O O . ARG A 1 115 ? -6.202 -10.556 5.363 1.00 76.19 115 ARG A O 1
ATOM 922 N N . GLN A 1 116 ? -7.436 -9.632 3.734 1.00 78.69 116 GLN A N 1
ATOM 923 C CA . GLN A 1 116 ? -7.152 -10.668 2.745 1.00 78.69 116 GLN A CA 1
ATOM 924 C C . GLN A 1 116 ? -6.477 -10.064 1.516 1.00 78.69 116 GLN A C 1
ATOM 926 O O . GLN A 1 116 ? -6.739 -8.920 1.145 1.00 78.69 116 GLN A O 1
ATOM 931 N N . VAL A 1 117 ? -5.612 -10.851 0.883 1.00 79.25 117 VAL A N 1
ATOM 932 C CA . VAL A 1 117 ? -5.023 -10.546 -0.422 1.00 79.25 117 VAL A CA 1
ATOM 933 C C . VAL A 1 117 ? -5.447 -11.609 -1.413 1.00 79.25 117 VAL A C 1
ATOM 935 O O . VAL A 1 117 ? -5.331 -12.799 -1.123 1.00 79.25 117 VAL A O 1
ATOM 938 N N . ALA A 1 118 ? -5.877 -11.165 -2.588 1.00 79.62 118 ALA A N 1
ATOM 939 C CA . ALA A 1 118 ? -6.028 -11.993 -3.771 1.00 79.62 118 ALA A CA 1
ATOM 940 C C . ALA A 1 118 ? -5.065 -11.476 -4.849 1.00 79.62 118 ALA A C 1
ATOM 942 O O . ALA A 1 118 ? -5.058 -10.287 -5.162 1.00 79.62 118 ALA A O 1
ATOM 943 N N . CYS A 1 119 ? -4.229 -12.362 -5.385 1.00 72.06 119 CYS A N 1
ATOM 944 C CA . CYS A 1 119 ? -3.448 -12.092 -6.591 1.00 72.06 119 CYS A CA 1
ATOM 945 C C . CYS A 1 119 ? -4.094 -12.898 -7.718 1.00 72.06 119 CYS A C 1
ATOM 947 O O . CYS A 1 119 ? -4.282 -14.106 -7.536 1.00 72.06 119 CYS A O 1
ATOM 949 N N . LEU A 1 120 ? -4.492 -12.217 -8.791 1.00 67.38 120 LEU A N 1
ATOM 950 C CA . LEU A 1 120 ? -5.188 -12.792 -9.943 1.00 67.38 120 LEU A CA 1
ATOM 951 C C . LEU A 1 120 ? -4.261 -12.840 -11.159 1.00 67.38 120 LEU A C 1
ATOM 953 O O . LEU A 1 120 ? -3.493 -11.865 -11.347 1.00 67.38 120 LEU A O 1
#

InterPro domains:
  IPR056884 Nephrocystin 3-like, N-terminal [PF24883] (9-117)